Protein AF-A0A834X0U4-F1 (afdb_monomer_lite)

pLDDT: mean 72.85, std 17.21, range [25.95, 92.12]

Structure (mmCIF, N/CA/C/O backbone):
data_AF-A0A834X0U4-F1
#
_entry.id   AF-A0A834X0U4-F1
#
loop_
_atom_site.group_PDB
_atom_site.id
_atom_site.type_symbol
_atom_site.label_atom_id
_atom_site.label_alt_id
_atom_site.label_comp_id
_atom_site.label_asym_id
_atom_site.label_entity_id
_atom_site.label_seq_id
_atom_site.pdbx_PDB_ins_code
_atom_site.Cartn_x
_atom_site.Cartn_y
_atom_site.Cartn_z
_atom_site.occupancy
_atom_site.B_iso_or_equiv
_atom_site.auth_seq_id
_atom_site.auth_comp_id
_atom_site.auth_asym_id
_atom_site.auth_atom_id
_atom_site.pdbx_PDB_model_num
ATOM 1 N N . MET A 1 1 ? 15.981 0.941 13.855 1.00 31.33 1 MET A N 1
ATOM 2 C CA . MET A 1 1 ? 14.762 0.574 14.615 1.00 31.33 1 MET A CA 1
ATOM 3 C C . MET A 1 1 ? 13.890 1.787 15.003 1.00 31.33 1 MET A C 1
ATOM 5 O O . MET A 1 1 ? 12.960 1.617 15.774 1.00 31.33 1 MET A O 1
ATOM 9 N N . GLN A 1 2 ? 14.136 2.997 14.468 1.00 27.16 2 GLN A N 1
ATOM 10 C CA . GLN A 1 2 ? 13.476 4.245 14.912 1.00 27.16 2 GLN A CA 1
ATOM 11 C C . GLN A 1 2 ? 12.519 4.890 13.890 1.00 27.16 2 GLN A C 1
ATOM 13 O O . GLN A 1 2 ? 11.791 5.809 14.246 1.00 27.16 2 GLN A O 1
ATOM 18 N N . THR A 1 3 ? 12.486 4.442 12.631 1.00 29.66 3 THR A N 1
ATOM 19 C CA . THR A 1 3 ? 11.749 5.166 11.577 1.00 29.66 3 THR A CA 1
ATOM 20 C C . THR A 1 3 ? 10.257 4.834 11.513 1.00 29.66 3 THR A C 1
ATOM 22 O O . THR A 1 3 ? 9.466 5.723 11.217 1.00 29.66 3 THR A O 1
ATOM 25 N N . CYS A 1 4 ? 9.832 3.605 11.833 1.00 34.59 4 CYS A N 1
ATOM 26 C CA . CYS A 1 4 ? 8.405 3.255 11.786 1.00 34.59 4 CYS A CA 1
ATOM 27 C C . CYS A 1 4 ? 7.616 3.873 12.937 1.00 34.59 4 CYS A C 1
ATOM 29 O O . CYS A 1 4 ? 6.573 4.471 12.705 1.00 34.59 4 CYS A O 1
ATOM 31 N N . THR A 1 5 ? 8.115 3.784 14.170 1.00 39.34 5 THR A N 1
ATOM 32 C CA . THR A 1 5 ? 7.398 4.300 15.341 1.00 39.34 5 THR A CA 1
ATOM 33 C C . THR A 1 5 ? 7.235 5.817 15.284 1.00 39.34 5 THR A C 1
ATOM 35 O O . THR A 1 5 ? 6.143 6.305 15.548 1.00 39.34 5 THR A O 1
ATOM 38 N N . CYS A 1 6 ? 8.253 6.575 14.870 1.00 39.59 6 CYS A N 1
ATOM 39 C CA . CYS A 1 6 ? 8.180 8.040 14.895 1.00 39.59 6 CYS A CA 1
ATOM 40 C C . CYS A 1 6 ? 7.031 8.607 14.030 1.00 39.59 6 CYS A C 1
ATOM 42 O O . CYS A 1 6 ? 6.261 9.445 14.500 1.00 39.59 6 CYS A O 1
ATOM 44 N N . ASN A 1 7 ? 6.835 8.084 12.811 1.00 50.66 7 ASN A N 1
ATOM 45 C CA . ASN A 1 7 ? 5.743 8.530 11.936 1.00 50.66 7 ASN A CA 1
ATOM 46 C C . ASN A 1 7 ? 4.355 8.155 12.489 1.00 50.66 7 ASN A C 1
ATOM 48 O O . ASN A 1 7 ? 3.439 8.977 12.422 1.00 50.66 7 ASN A O 1
ATOM 52 N N . PHE A 1 8 ? 4.211 6.971 13.103 1.00 52.59 8 PHE A N 1
ATOM 53 C CA . PHE A 1 8 ? 2.958 6.568 13.754 1.00 52.59 8 PHE A CA 1
ATOM 54 C C . PHE A 1 8 ? 2.599 7.489 14.925 1.00 52.59 8 PHE A C 1
ATOM 56 O O . PHE A 1 8 ? 1.467 7.963 15.014 1.00 52.59 8 PHE A O 1
ATOM 63 N N . TRP A 1 9 ? 3.559 7.800 15.801 1.00 52.78 9 TRP A N 1
ATOM 64 C CA . TRP A 1 9 ? 3.319 8.682 16.948 1.00 52.78 9 TRP A CA 1
ATOM 65 C C . TRP A 1 9 ? 2.985 10.125 16.521 1.00 52.78 9 TRP A C 1
ATOM 67 O O . TRP A 1 9 ? 2.105 10.749 17.116 1.00 52.78 9 TRP A O 1
ATOM 77 N N . CYS A 1 10 ? 3.585 10.640 15.441 1.00 58.28 10 CYS A N 1
ATOM 78 C CA . CYS A 1 10 ? 3.244 11.961 14.892 1.00 58.28 10 CYS A CA 1
ATOM 79 C C . CYS A 1 10 ? 1.816 12.043 14.321 1.00 58.28 10 CYS A C 1
ATOM 81 O O . CYS A 1 10 ? 1.132 13.057 14.504 1.00 58.28 10 CYS A O 1
ATOM 83 N N . ALA A 1 11 ? 1.338 10.991 13.650 1.00 59.06 11 ALA A N 1
ATOM 84 C CA . ALA A 1 11 ? -0.032 10.953 13.131 1.00 59.06 11 ALA A CA 1
ATOM 85 C C . ALA A 1 11 ? -1.073 10.912 14.266 1.00 59.06 11 ALA A C 1
ATOM 87 O O . ALA A 1 11 ? -2.132 11.536 14.174 1.00 59.06 11 ALA A O 1
ATOM 88 N N . ILE A 1 12 ? -0.749 10.236 15.375 1.00 59.16 12 ILE A N 1
ATOM 89 C CA . ILE A 1 12 ? -1.609 10.154 16.566 1.00 59.16 12 ILE A CA 1
ATOM 90 C C . ILE A 1 12 ? -1.821 11.536 17.199 1.00 59.16 12 ILE A C 1
ATOM 92 O O . ILE A 1 12 ? -2.944 11.862 17.581 1.00 59.16 12 ILE A O 1
ATOM 96 N N . LEU A 1 13 ? -0.775 12.360 17.268 1.00 59.34 13 LEU A N 1
ATOM 97 C CA . LEU A 1 13 ? -0.828 13.681 17.904 1.00 59.34 13 LEU A CA 1
ATOM 98 C C . LEU A 1 13 ? -1.554 14.744 17.066 1.00 59.34 13 LEU A C 1
ATOM 100 O O . LEU A 1 13 ? -2.095 15.696 17.619 1.00 59.34 13 LEU A O 1
ATOM 104 N N . SER A 1 14 ? -1.580 14.602 15.740 1.00 61.53 14 SER A N 1
ATOM 105 C CA . SER A 1 14 ? -1.993 15.682 14.832 1.00 61.53 14 SER A CA 1
ATOM 106 C C . SER A 1 14 ? -3.446 15.606 14.345 1.00 61.53 14 SER A C 1
ATOM 108 O O . SER A 1 14 ? -3.875 16.479 13.599 1.00 61.53 14 SER A O 1
ATOM 110 N N . SER A 1 15 ? -4.234 14.600 14.753 1.00 62.78 15 SER A N 1
ATOM 111 C CA . SER A 1 15 ? -5.607 14.368 14.244 1.00 62.78 15 SER A CA 1
ATOM 112 C C . SER A 1 15 ? -5.705 14.341 12.707 1.00 62.78 15 SER A C 1
ATOM 114 O O . SER A 1 15 ? -6.763 14.598 12.130 1.00 62.78 15 SER A O 1
ATOM 116 N N . THR A 1 16 ? -4.600 14.031 12.028 1.00 71.62 16 THR A N 1
ATOM 117 C CA . THR A 1 16 ? -4.506 14.027 10.567 1.00 71.62 16 THR A CA 1
ATOM 118 C C . THR A 1 16 ? -4.817 12.641 10.006 1.00 71.62 16 THR A C 1
ATOM 120 O O . THR A 1 16 ? -4.744 11.624 10.700 1.00 71.62 16 THR A O 1
ATOM 123 N N . LYS A 1 17 ? -5.230 12.596 8.735 1.00 74.12 17 LYS A N 1
ATOM 124 C CA . LYS A 1 17 ? -5.460 11.334 8.025 1.00 74.12 17 LYS A CA 1
ATOM 125 C C . LYS A 1 17 ? -4.116 10.700 7.685 1.00 74.12 17 LYS A C 1
ATOM 127 O O . LYS A 1 17 ? -3.256 11.354 7.102 1.00 74.12 17 LYS A O 1
ATOM 132 N N . GLU A 1 18 ? -3.976 9.418 7.988 1.00 82.31 18 GLU A N 1
ATOM 133 C CA . GLU A 1 18 ? -2.774 8.650 7.678 1.00 82.31 18 GLU A CA 1
ATOM 134 C C . GLU A 1 18 ? -2.977 7.836 6.395 1.00 82.31 18 GLU A C 1
ATOM 136 O O . GLU A 1 18 ? -4.034 7.229 6.190 1.00 82.31 18 GLU A O 1
ATOM 141 N N . THR A 1 19 ? -1.960 7.819 5.530 1.00 84.31 19 THR A N 1
ATOM 142 C CA . THR A 1 19 ? -1.931 6.957 4.343 1.00 84.31 19 THR A CA 1
ATOM 143 C C . THR A 1 19 ? -0.807 5.937 4.484 1.00 84.31 19 THR A C 1
ATOM 145 O O . THR A 1 19 ? 0.362 6.315 4.520 1.00 84.31 19 THR A O 1
ATOM 148 N N . LEU A 1 20 ? -1.157 4.651 4.556 1.00 86.44 20 LEU A N 1
ATOM 149 C CA . LEU A 1 20 ? -0.190 3.557 4.672 1.00 86.44 20 LEU A CA 1
ATOM 150 C C . LEU A 1 20 ? 0.293 3.129 3.284 1.00 86.44 20 LEU A C 1
ATOM 152 O O . LEU A 1 20 ? -0.530 2.894 2.403 1.00 86.44 20 LEU A O 1
ATOM 156 N N . SER A 1 21 ? 1.604 2.990 3.094 1.00 85.19 21 SER A N 1
ATOM 157 C CA . SER A 1 21 ? 2.177 2.502 1.837 1.00 85.19 21 SER A CA 1
ATOM 158 C C . SER A 1 21 ? 1.991 0.994 1.658 1.00 85.19 21 SER A C 1
ATOM 160 O O . SER A 1 21 ? 2.038 0.220 2.617 1.00 85.19 21 SER A O 1
ATOM 162 N N . SER A 1 22 ? 1.861 0.548 0.403 1.00 81.88 22 SER A N 1
ATOM 163 C CA . SER A 1 22 ? 1.892 -0.886 0.075 1.00 81.88 22 SER A CA 1
ATOM 164 C C . SER A 1 22 ? 3.183 -1.539 0.569 1.00 81.88 22 SER A C 1
ATOM 166 O O . SER A 1 22 ? 3.152 -2.630 1.131 1.00 81.88 22 SER A O 1
ATOM 168 N N . TRP A 1 23 ? 4.309 -0.841 0.418 1.00 78.44 23 TRP A N 1
ATOM 169 C CA . TRP A 1 23 ? 5.638 -1.248 0.876 1.00 78.44 23 TRP A CA 1
ATOM 170 C C . TRP A 1 23 ? 5.924 -0.797 2.316 1.00 78.44 23 TRP A C 1
ATOM 172 O O . TRP A 1 23 ? 7.013 -0.335 2.630 1.00 78.44 23 TRP A O 1
ATOM 182 N N . ALA A 1 24 ? 4.950 -0.874 3.216 1.00 81.56 24 ALA A N 1
ATOM 183 C CA . ALA A 1 24 ? 5.226 -0.643 4.627 1.00 81.56 24 ALA A CA 1
ATOM 184 C C . ALA A 1 24 ? 5.915 -1.868 5.255 1.00 81.56 24 ALA A C 1
ATOM 186 O O . ALA A 1 24 ? 5.616 -3.021 4.935 1.00 81.56 24 ALA A O 1
ATOM 187 N N . THR A 1 25 ? 6.820 -1.611 6.198 1.00 80.69 25 THR A N 1
ATOM 188 C CA . THR A 1 25 ? 7.424 -2.631 7.077 1.00 80.69 25 THR A CA 1
ATOM 189 C C . THR A 1 25 ? 6.547 -2.960 8.290 1.00 80.69 25 THR A C 1
ATOM 191 O O . THR A 1 25 ? 6.938 -3.742 9.153 1.00 80.69 25 THR A O 1
ATOM 194 N N . SER A 1 26 ? 5.361 -2.359 8.363 1.00 83.00 26 SER A N 1
ATOM 195 C CA . SER A 1 26 ? 4.302 -2.644 9.331 1.00 83.00 26 SER A CA 1
ATOM 196 C C . SER A 1 26 ? 3.093 -3.169 8.572 1.00 83.00 26 SER A C 1
ATOM 198 O O . SER A 1 26 ? 2.801 -2.677 7.480 1.00 83.00 26 SER A O 1
ATOM 200 N N . SER A 1 27 ? 2.413 -4.175 9.119 1.00 85.06 27 SER A N 1
ATOM 201 C CA . SER A 1 27 ? 1.241 -4.744 8.454 1.00 85.06 27 SER A CA 1
ATOM 202 C C . SER A 1 27 ? 0.013 -3.851 8.620 1.00 85.06 27 SER A C 1
ATOM 204 O O . SER A 1 27 ? -0.109 -3.087 9.578 1.00 85.06 27 SER A O 1
ATOM 206 N N . VAL A 1 28 ? -0.937 -3.988 7.698 1.00 86.06 28 VAL A N 1
ATOM 207 C CA . VAL A 1 28 ? -2.235 -3.300 7.734 1.00 86.06 28 VAL A CA 1
ATOM 208 C C . VAL A 1 28 ? -2.965 -3.516 9.072 1.00 86.06 28 VAL A C 1
ATOM 210 O O . VAL A 1 28 ? -3.582 -2.591 9.598 1.00 86.06 28 VAL A O 1
ATOM 213 N N . GLU A 1 29 ? -2.844 -4.712 9.660 1.00 86.12 29 GLU A N 1
ATOM 214 C CA . GLU A 1 29 ? -3.442 -5.070 10.951 1.00 86.12 29 GLU A CA 1
ATOM 215 C C . GLU A 1 29 ? -2.737 -4.410 12.139 1.00 86.12 29 GLU A C 1
ATOM 217 O O . GLU A 1 29 ? -3.405 -3.900 13.039 1.00 86.12 29 GLU A O 1
ATOM 222 N N . GLU A 1 30 ? -1.400 -4.380 12.140 1.00 85.56 30 GLU A N 1
ATOM 223 C CA . GLU A 1 30 ? -0.617 -3.715 13.191 1.00 85.56 30 GLU A CA 1
ATOM 224 C C . GLU A 1 30 ? -0.987 -2.228 13.262 1.00 85.56 30 GLU A C 1
ATOM 226 O O . GLU A 1 30 ? -1.279 -1.691 14.334 1.00 85.56 30 GLU A O 1
ATOM 231 N N . VAL A 1 31 ? -1.082 -1.578 12.101 1.00 83.81 31 VAL A N 1
ATOM 232 C CA . VAL A 1 31 ? -1.481 -0.169 12.006 1.00 83.81 31 VAL A CA 1
ATOM 233 C C . VAL A 1 31 ? -2.924 0.040 12.454 1.00 83.81 31 VAL A C 1
ATOM 235 O O . VAL A 1 31 ? -3.214 0.979 13.201 1.00 83.81 31 VAL A O 1
ATOM 238 N N . ALA A 1 32 ? -3.835 -0.849 12.052 1.00 84.00 32 ALA A N 1
ATOM 239 C CA . ALA A 1 32 ? -5.233 -0.783 12.462 1.00 84.00 32 ALA A CA 1
ATOM 240 C C . ALA A 1 32 ? -5.404 -0.914 13.985 1.00 84.00 32 ALA A C 1
ATOM 242 O O . ALA A 1 32 ? -6.186 -0.164 14.571 1.00 84.00 32 ALA A O 1
ATOM 243 N N . SER A 1 33 ? -4.624 -1.795 14.622 1.00 85.06 33 SER A N 1
ATOM 244 C CA . SER A 1 33 ? -4.673 -2.065 16.066 1.00 85.06 33 SER A CA 1
ATOM 245 C C . SER A 1 33 ? -4.248 -0.881 16.939 1.00 85.06 33 SER A C 1
ATOM 247 O O . SER A 1 33 ? -4.655 -0.781 18.092 1.00 85.06 33 SER A O 1
ATOM 249 N N . THR A 1 34 ? -3.469 0.052 16.387 1.00 81.81 34 THR A N 1
ATOM 250 C CA . THR A 1 34 ? -2.853 1.126 17.175 1.00 81.81 34 THR A CA 1
ATOM 251 C C . THR A 1 34 ? -3.865 2.205 17.585 1.00 81.81 34 THR A C 1
ATOM 253 O O . THR A 1 34 ? -3.747 2.796 18.656 1.00 81.81 34 THR A O 1
ATOM 256 N N . ARG A 1 35 ? -4.873 2.494 16.744 1.00 72.50 35 ARG A N 1
ATOM 257 C CA 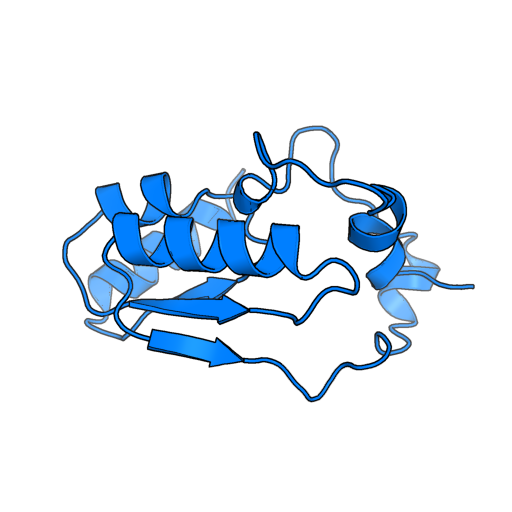. ARG A 1 35 ? -5.911 3.505 17.045 1.00 72.50 35 ARG A CA 1
ATOM 258 C C . ARG A 1 35 ? -7.143 3.363 16.144 1.00 72.50 35 ARG A C 1
ATOM 260 O O . ARG A 1 35 ? -6.996 2.982 14.987 1.00 72.50 35 ARG A O 1
ATOM 267 N N . PRO A 1 36 ? -8.341 3.773 16.573 1.00 72.19 36 PRO A N 1
ATOM 268 C CA . PRO A 1 36 ? -9.427 4.095 15.649 1.00 72.19 36 PRO A CA 1
ATOM 269 C C . PRO A 1 36 ? -9.157 5.418 14.899 1.00 72.19 36 PRO A C 1
ATOM 271 O O . PRO A 1 36 ? -8.808 6.430 15.506 1.00 72.19 36 PRO A O 1
ATOM 274 N N . GLY A 1 37 ? -9.318 5.437 13.572 1.00 76.12 37 GLY A N 1
ATOM 275 C CA . GLY A 1 37 ? -9.120 6.640 12.753 1.00 76.12 37 GLY A CA 1
ATOM 276 C C . GLY A 1 37 ? -9.405 6.422 11.265 1.00 76.12 37 GLY A C 1
ATOM 277 O O . GLY A 1 37 ? -9.459 5.285 10.797 1.00 76.12 37 GLY A O 1
ATOM 278 N N . ILE A 1 38 ? -9.596 7.514 10.515 1.00 80.88 38 ILE A N 1
ATOM 279 C CA . ILE A 1 38 ? -9.772 7.460 9.056 1.00 80.88 38 ILE A CA 1
ATOM 280 C C . ILE A 1 38 ? -8.399 7.280 8.412 1.00 80.88 38 ILE A C 1
ATOM 282 O O . ILE A 1 38 ? -7.553 8.172 8.490 1.00 80.88 38 ILE A O 1
ATOM 286 N N . ARG A 1 39 ? -8.206 6.131 7.763 1.00 86.62 39 ARG A N 1
ATOM 287 C CA . ARG A 1 39 ? -6.963 5.765 7.082 1.00 86.62 39 ARG A CA 1
ATOM 288 C C . ARG A 1 39 ? -7.204 5.442 5.622 1.00 86.62 39 ARG A C 1
ATOM 290 O O . ARG A 1 39 ? -8.238 4.862 5.270 1.00 86.62 39 ARG A O 1
ATOM 297 N N . SER A 1 40 ? -6.205 5.761 4.815 1.00 88.31 40 SER A N 1
ATOM 298 C CA . SER A 1 40 ? -6.142 5.407 3.403 1.00 88.31 40 SER A CA 1
ATOM 299 C C . SER A 1 40 ? -5.032 4.384 3.173 1.00 88.31 40 SER A C 1
ATOM 301 O O . SER A 1 40 ? -3.983 4.445 3.812 1.00 88.31 40 SER A O 1
ATOM 303 N N . PHE A 1 41 ? -5.250 3.430 2.274 1.00 90.19 41 PHE A N 1
ATOM 304 C CA . PHE A 1 41 ? -4.235 2.455 1.879 1.00 90.19 41 PHE A CA 1
ATOM 305 C C . PHE A 1 41 ? -3.709 2.800 0.489 1.00 90.19 41 PHE A C 1
ATOM 307 O O . PHE A 1 41 ? -4.471 2.811 -0.475 1.00 90.19 41 PHE A O 1
ATOM 314 N N . GLN A 1 42 ? -2.422 3.111 0.381 1.00 89.56 42 GLN A N 1
ATOM 315 C CA . GLN A 1 42 ? -1.772 3.381 -0.893 1.00 89.56 42 GLN A CA 1
ATOM 316 C C . GLN A 1 42 ? -1.464 2.061 -1.603 1.00 89.56 42 GLN A C 1
ATOM 318 O O . GLN A 1 42 ? -0.787 1.193 -1.051 1.00 89.56 42 GLN A O 1
ATOM 323 N N . LEU A 1 43 ? -1.966 1.918 -2.831 1.00 87.75 43 LEU A N 1
ATOM 324 C CA . LEU A 1 43 ? -1.908 0.696 -3.627 1.00 87.75 43 LEU A CA 1
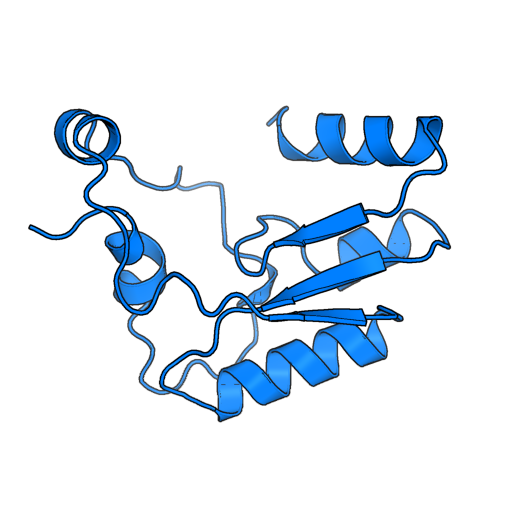ATOM 325 C C . LEU A 1 43 ? -1.241 0.942 -4.984 1.00 87.75 43 LEU A C 1
ATOM 327 O O . LEU A 1 43 ? -1.658 1.819 -5.741 1.00 87.75 43 LEU A O 1
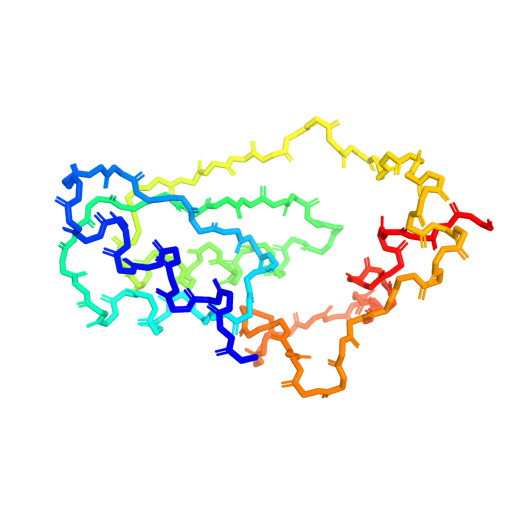ATOM 331 N N . TYR A 1 44 ? -0.268 0.094 -5.320 1.00 83.38 44 TYR A N 1
ATOM 332 C CA . TYR A 1 44 ? 0.224 -0.074 -6.689 1.00 83.38 44 TYR A CA 1
ATOM 333 C C . TYR A 1 44 ? -0.509 -1.227 -7.379 1.00 83.38 44 TYR A C 1
ATOM 335 O O . TYR A 1 44 ? -0.726 -2.286 -6.785 1.00 83.38 44 TYR A O 1
ATOM 343 N N . VAL A 1 45 ? -0.860 -1.054 -8.654 1.00 81.88 45 VAL A N 1
ATOM 344 C CA . VAL A 1 45 ? -1.444 -2.141 -9.452 1.00 81.88 45 VAL A CA 1
ATOM 345 C C . VAL A 1 45 ? -0.333 -3.058 -9.953 1.00 81.88 45 VAL A C 1
ATOM 347 O O . VAL A 1 45 ? 0.315 -2.787 -10.962 1.00 81.88 45 VAL A O 1
ATOM 350 N N . TYR A 1 46 ? -0.125 -4.173 -9.255 1.00 80.25 46 TYR A N 1
ATOM 351 C CA . TYR A 1 46 ? 0.830 -5.201 -9.669 1.00 80.25 46 TYR A CA 1
ATOM 352 C C . TYR A 1 46 ? 0.323 -6.019 -10.857 1.00 80.25 46 TYR A C 1
ATOM 354 O O . TYR A 1 46 ? -0.883 -6.112 -11.094 1.00 80.25 46 TYR A O 1
ATOM 362 N N . LYS A 1 47 ? 1.253 -6.646 -11.597 1.00 78.81 47 LYS A N 1
ATOM 363 C CA . LYS A 1 47 ? 0.933 -7.546 -12.723 1.00 78.81 47 LYS A CA 1
ATOM 364 C C . LYS A 1 47 ? -0.062 -8.629 -12.308 1.00 78.81 47 LYS A C 1
ATOM 366 O O . LYS A 1 47 ? -1.027 -8.868 -13.027 1.00 78.81 47 LYS A O 1
ATOM 371 N N . ASP A 1 48 ? 0.155 -9.226 -11.139 1.00 82.06 48 ASP A N 1
ATOM 372 C CA . ASP A 1 48 ? -0.764 -10.197 -10.568 1.00 82.06 48 ASP A CA 1
ATOM 373 C C . ASP A 1 48 ? -1.932 -9.494 -9.861 1.00 82.06 48 ASP A C 1
ATOM 375 O O . ASP A 1 48 ? -1.771 -8.828 -8.834 1.00 82.06 48 ASP A O 1
ATOM 379 N N . ARG A 1 49 ? -3.132 -9.640 -10.429 1.00 84.25 49 ARG A N 1
ATOM 380 C CA . ARG A 1 49 ? -4.363 -9.072 -9.870 1.00 84.25 49 ARG A CA 1
ATOM 381 C C . ARG A 1 49 ? -4.842 -9.821 -8.629 1.00 84.25 49 ARG A C 1
ATOM 383 O O . ARG A 1 49 ? -5.565 -9.226 -7.834 1.00 84.25 49 ARG A O 1
ATOM 390 N N . ASN A 1 50 ? -4.425 -11.073 -8.432 1.00 87.00 50 ASN A N 1
ATOM 391 C CA . ASN A 1 50 ? -4.750 -11.834 -7.232 1.00 87.00 50 ASN A CA 1
ATOM 392 C C . ASN A 1 50 ? -4.103 -11.190 -5.997 1.00 87.00 50 ASN A C 1
ATOM 394 O O . ASN A 1 50 ? -4.777 -10.963 -4.995 1.00 87.00 50 ASN A O 1
ATOM 398 N N . VAL A 1 51 ? -2.834 -10.781 -6.102 1.00 85.31 51 VAL A N 1
ATOM 399 C CA . VAL A 1 51 ? -2.122 -10.074 -5.022 1.00 85.31 51 VAL A CA 1
ATOM 400 C C . VAL A 1 51 ? -2.804 -8.749 -4.691 1.00 85.31 51 VAL A C 1
ATOM 402 O O . VAL A 1 51 ? -3.042 -8.445 -3.523 1.00 85.31 51 VAL A O 1
ATOM 405 N N . VAL A 1 52 ? -3.185 -7.978 -5.714 1.00 87.88 52 VAL A N 1
ATOM 406 C CA . VAL A 1 52 ? -3.919 -6.716 -5.526 1.00 87.88 52 VAL A CA 1
ATOM 407 C C . VAL A 1 52 ? -5.252 -6.967 -4.815 1.00 87.88 52 VAL A C 1
ATOM 409 O O . VAL A 1 52 ? -5.556 -6.291 -3.835 1.00 87.88 52 VAL A O 1
ATOM 412 N N . ALA A 1 53 ? -6.025 -7.967 -5.248 1.00 89.81 53 ALA A N 1
ATOM 413 C CA . ALA A 1 53 ? -7.298 -8.312 -4.621 1.00 89.81 53 ALA A CA 1
ATOM 414 C C . ALA A 1 53 ? -7.127 -8.761 -3.160 1.00 89.81 53 ALA A C 1
ATOM 416 O O . ALA A 1 53 ? -7.924 -8.381 -2.300 1.00 89.81 53 ALA A O 1
ATOM 417 N N . GLN A 1 54 ? -6.081 -9.532 -2.855 1.00 90.44 54 GLN A N 1
ATOM 418 C CA . GLN A 1 54 ? -5.766 -9.942 -1.487 1.00 90.44 54 GLN A CA 1
ATOM 419 C C . GLN A 1 54 ? -5.391 -8.744 -0.603 1.00 90.44 54 GLN A C 1
ATOM 421 O O . GLN A 1 54 ? -5.885 -8.655 0.520 1.00 90.44 54 GLN A O 1
ATOM 426 N N . LEU A 1 55 ? -4.589 -7.800 -1.110 1.00 88.75 55 LEU A N 1
ATOM 427 C CA . LEU A 1 55 ? -4.229 -6.571 -0.392 1.00 88.75 55 LEU A CA 1
ATOM 428 C C . LEU A 1 55 ? -5.446 -5.685 -0.117 1.00 88.75 55 LEU A C 1
ATOM 430 O O . LEU A 1 55 ? -5.611 -5.210 1.005 1.00 88.75 55 LEU A O 1
ATOM 434 N N . VAL A 1 56 ? -6.325 -5.505 -1.107 1.00 91.06 56 VAL A N 1
ATOM 435 C CA . VAL A 1 56 ? -7.567 -4.734 -0.942 1.00 91.06 56 VAL A CA 1
ATOM 436 C C . VAL A 1 56 ? -8.454 -5.369 0.124 1.00 91.06 56 VAL A C 1
ATOM 438 O O . VAL A 1 56 ? -8.824 -4.696 1.081 1.00 91.06 56 VAL A O 1
ATOM 441 N N . ARG A 1 57 ? -8.703 -6.682 0.041 1.00 92.12 57 ARG A N 1
ATOM 442 C CA . ARG A 1 57 ? -9.484 -7.411 1.056 1.00 92.12 57 ARG A CA 1
ATOM 443 C C . ARG A 1 57 ? -8.855 -7.312 2.444 1.00 92.12 57 ARG A C 1
ATOM 445 O O . ARG A 1 57 ? -9.564 -7.224 3.443 1.00 92.12 57 ARG A O 1
ATOM 452 N N . ARG A 1 58 ? -7.522 -7.342 2.529 1.00 90.56 58 ARG A N 1
ATOM 453 C CA . ARG A 1 58 ? -6.783 -7.182 3.788 1.00 90.56 58 ARG A CA 1
ATOM 454 C C . ARG A 1 58 ? -6.996 -5.784 4.378 1.00 90.56 58 ARG A C 1
ATOM 456 O O . ARG A 1 58 ? -7.318 -5.678 5.557 1.00 90.56 58 ARG A O 1
ATOM 463 N N . ALA A 1 59 ? -6.913 -4.737 3.557 1.00 89.94 59 ALA A N 1
ATOM 464 C CA . ALA A 1 59 ? -7.171 -3.358 3.970 1.00 89.94 59 ALA A CA 1
ATOM 465 C C . ALA A 1 59 ? -8.633 -3.121 4.388 1.00 89.94 59 ALA A C 1
ATOM 467 O O . ALA A 1 59 ? -8.881 -2.474 5.406 1.00 89.94 59 ALA A O 1
ATOM 468 N N . GLU A 1 60 ? -9.596 -3.691 3.660 1.00 90.38 60 GLU A N 1
ATOM 469 C CA . GLU A 1 60 ? -11.021 -3.638 4.010 1.00 90.38 60 GLU A CA 1
ATOM 470 C C . GLU A 1 60 ? -11.289 -4.286 5.373 1.00 90.38 60 GLU A C 1
ATOM 472 O O . GLU A 1 60 ? -11.916 -3.669 6.236 1.00 90.38 60 GLU A O 1
ATOM 477 N N . ARG A 1 61 ? -10.751 -5.493 5.615 1.00 91.06 61 ARG A N 1
ATOM 478 C CA . ARG A 1 61 ? -10.864 -6.179 6.917 1.00 91.06 61 ARG A CA 1
ATOM 479 C C . ARG A 1 61 ? -10.212 -5.397 8.055 1.00 91.06 61 ARG A C 1
ATOM 481 O O . ARG A 1 61 ? -10.705 -5.434 9.176 1.00 91.06 61 ARG A O 1
ATOM 488 N N . ALA A 1 62 ? -9.129 -4.682 7.766 1.00 88.12 62 ALA A N 1
ATOM 489 C CA . ALA A 1 62 ? -8.441 -3.818 8.720 1.00 88.12 62 ALA A CA 1
ATOM 490 C C . ALA A 1 62 ? -9.152 -2.462 8.947 1.00 88.12 62 ALA A C 1
ATOM 492 O O . ALA A 1 62 ? -8.692 -1.650 9.749 1.00 88.12 62 ALA A O 1
ATOM 493 N N . GLY A 1 63 ? -10.274 -2.196 8.266 1.00 88.00 63 GLY A N 1
ATOM 494 C CA . GLY A 1 63 ? -11.104 -1.010 8.488 1.00 88.00 63 GLY A CA 1
ATOM 495 C C . GLY A 1 63 ? -10.621 0.260 7.781 1.00 88.00 63 GLY A C 1
ATOM 496 O O . GLY A 1 63 ? -11.031 1.363 8.159 1.00 88.00 63 GLY A O 1
ATOM 497 N N . PHE A 1 64 ? -9.771 0.131 6.759 1.00 88.88 64 PHE A N 1
ATOM 498 C CA . PHE A 1 64 ? -9.343 1.263 5.937 1.00 88.88 64 PHE A CA 1
ATOM 499 C C . PHE A 1 64 ? -10.529 1.819 5.140 1.00 88.88 64 PHE A C 1
ATOM 501 O O . PHE A 1 64 ? -11.389 1.076 4.672 1.00 88.88 64 PHE A O 1
ATOM 508 N N . LYS A 1 65 ? -10.606 3.149 5.020 1.00 88.38 65 LYS A N 1
ATOM 509 C CA . LYS A 1 65 ? -11.776 3.844 4.453 1.00 88.38 65 LYS A CA 1
ATOM 510 C C . LYS A 1 65 ? -11.600 4.256 3.000 1.00 88.38 65 LYS A C 1
ATOM 512 O O . LYS A 1 65 ? -12.588 4.543 2.335 1.00 88.38 65 LYS A O 1
ATOM 517 N N . ALA A 1 66 ? -10.365 4.306 2.521 1.00 88.75 66 ALA A N 1
ATOM 518 C CA . ALA A 1 66 ? -10.059 4.697 1.158 1.00 88.75 66 ALA A CA 1
ATOM 519 C C . ALA A 1 66 ? -8.843 3.939 0.631 1.00 88.75 66 ALA A C 1
ATOM 521 O O . ALA A 1 66 ? -7.968 3.522 1.394 1.00 88.75 66 ALA A O 1
ATOM 522 N N . ILE A 1 67 ? -8.779 3.814 -0.691 1.00 90.62 67 ILE A N 1
ATOM 523 C CA . ILE A 1 67 ? -7.628 3.279 -1.411 1.00 90.62 67 ILE A CA 1
ATOM 524 C C . ILE A 1 67 ? -7.049 4.419 -2.244 1.00 90.62 67 ILE A C 1
ATOM 526 O O . ILE A 1 67 ? -7.744 5.005 -3.071 1.00 90.62 67 ILE A O 1
ATOM 530 N N . ALA A 1 68 ? -5.781 4.740 -2.016 1.00 89.50 68 ALA A N 1
ATOM 531 C CA . ALA A 1 68 ? -5.033 5.698 -2.812 1.00 89.50 68 ALA A CA 1
ATOM 532 C C . ALA A 1 68 ? -4.284 4.937 -3.911 1.00 89.50 68 ALA A C 1
ATOM 534 O O . ALA A 1 68 ? -3.251 4.317 -3.663 1.00 89.50 68 ALA A O 1
ATOM 535 N N . LEU A 1 69 ? -4.832 4.938 -5.124 1.00 87.38 69 LEU A N 1
ATOM 536 C CA . LEU A 1 69 ? -4.224 4.258 -6.261 1.00 87.38 69 LEU A CA 1
ATOM 537 C C . LEU A 1 69 ? -3.069 5.087 -6.827 1.00 87.38 69 LEU A C 1
ATOM 539 O O . LEU A 1 69 ? -3.268 6.224 -7.252 1.00 87.38 69 LEU A O 1
ATOM 543 N N . THR A 1 70 ? -1.878 4.503 -6.883 1.00 82.19 70 THR A N 1
ATOM 544 C CA . THR A 1 70 ? -0.706 5.155 -7.471 1.00 82.19 70 THR A CA 1
ATOM 545 C C . THR A 1 70 ? -0.543 4.708 -8.923 1.00 82.19 70 THR A C 1
ATOM 547 O O . THR A 1 70 ? -0.196 3.559 -9.194 1.00 82.19 70 THR A O 1
ATOM 550 N N . ALA A 1 71 ? -0.859 5.614 -9.853 1.00 78.81 71 ALA A N 1
ATOM 551 C CA . ALA A 1 71 ? -0.872 5.368 -11.301 1.00 78.81 71 ALA A CA 1
ATOM 552 C C . ALA A 1 71 ? 0.277 6.061 -12.066 1.00 78.81 71 ALA A C 1
ATOM 554 O O . ALA A 1 71 ? 0.436 5.852 -13.265 1.00 78.81 71 ALA A O 1
ATOM 555 N N . ASP A 1 72 ? 1.079 6.876 -11.381 1.00 76.25 72 ASP A N 1
ATOM 556 C CA . ASP A 1 72 ? 2.170 7.694 -11.936 1.00 76.25 72 ASP A CA 1
ATOM 557 C C . ASP A 1 72 ? 3.476 6.918 -12.195 1.00 76.25 72 ASP A C 1
ATOM 559 O O . ASP A 1 72 ? 4.422 7.441 -12.779 1.00 76.25 72 ASP A O 1
ATOM 563 N N . THR A 1 73 ? 3.533 5.656 -11.777 1.00 68.31 73 THR A N 1
ATOM 564 C CA . THR A 1 73 ? 4.757 4.846 -11.698 1.00 68.31 73 THR A CA 1
ATOM 565 C C . THR A 1 73 ? 4.591 3.521 -12.450 1.00 68.31 73 THR A C 1
ATOM 567 O O . THR A 1 73 ? 4.695 2.438 -11.869 1.00 68.31 73 THR A O 1
ATOM 570 N N . PRO A 1 74 ? 4.357 3.558 -13.780 1.00 67.06 74 PRO A N 1
ATOM 571 C CA . PRO A 1 74 ? 4.344 2.344 -14.601 1.00 67.06 74 PRO A CA 1
ATOM 572 C C . PRO A 1 74 ? 5.731 1.685 -14.658 1.00 67.06 74 PRO A C 1
ATOM 574 O O . PRO A 1 74 ? 5.854 0.472 -14.832 1.00 67.06 74 PRO A O 1
ATOM 577 N N . ARG A 1 75 ? 6.781 2.497 -14.505 1.00 67.31 75 ARG A N 1
ATOM 578 C CA . ARG A 1 75 ? 8.165 2.099 -14.261 1.00 67.31 75 ARG A CA 1
ATOM 579 C C . ARG A 1 75 ? 8.687 2.938 -13.110 1.00 67.31 75 ARG A C 1
ATOM 581 O O . ARG A 1 75 ? 8.250 4.072 -12.920 1.00 67.31 75 ARG A O 1
ATOM 588 N N . LEU A 1 76 ? 9.615 2.384 -12.350 1.00 65.94 76 LEU A N 1
ATOM 589 C CA . LEU A 1 76 ? 10.236 3.138 -11.277 1.00 65.94 76 LEU A CA 1
ATOM 590 C C . LEU A 1 76 ? 11.235 4.149 -11.821 1.00 65.94 76 LEU A C 1
ATOM 592 O O . LEU A 1 76 ? 11.921 3.899 -12.812 1.00 65.94 76 LEU A O 1
ATOM 596 N N . GLY A 1 77 ? 11.248 5.319 -11.185 1.00 66.62 77 GLY A N 1
ATOM 597 C CA . GLY A 1 77 ? 12.124 6.416 -11.563 1.00 66.62 77 GLY A CA 1
ATOM 598 C C . GLY A 1 77 ? 13.591 6.071 -11.319 1.00 66.62 77 GLY A C 1
ATOM 599 O O . GLY A 1 77 ? 13.930 5.385 -10.356 1.00 66.62 77 GLY A O 1
ATOM 600 N N . HIS A 1 78 ? 14.463 6.586 -12.180 1.00 75.56 78 HIS A N 1
ATOM 601 C CA . HIS A 1 78 ? 15.903 6.376 -12.092 1.00 75.56 78 HIS A CA 1
ATOM 602 C C . HIS A 1 78 ? 16.511 7.231 -10.970 1.00 75.56 78 HIS A C 1
ATOM 604 O O . HIS A 1 78 ? 16.860 8.397 -11.163 1.00 75.56 78 HIS A O 1
ATOM 610 N N . ARG A 1 79 ? 16.606 6.662 -9.766 1.00 77.44 79 ARG A N 1
ATOM 611 C CA . ARG A 1 79 ? 17.212 7.321 -8.604 1.00 77.44 79 ARG A CA 1
ATOM 612 C C . ARG A 1 79 ? 18.703 7.009 -8.551 1.00 77.44 79 ARG A C 1
ATOM 614 O O . ARG A 1 79 ? 19.124 6.031 -7.946 1.00 77.44 79 ARG A O 1
ATOM 621 N N . GLU A 1 80 ? 19.516 7.871 -9.159 1.00 80.19 80 GLU A N 1
ATOM 622 C CA . GLU A 1 80 ? 20.976 7.687 -9.235 1.00 80.19 80 GLU A CA 1
ATOM 623 C C . GLU A 1 80 ? 21.650 7.497 -7.873 1.00 80.19 80 GLU A C 1
ATOM 625 O O . GLU A 1 80 ? 22.636 6.773 -7.767 1.00 80.19 80 GLU A O 1
ATOM 630 N N . VAL A 1 81 ? 21.135 8.151 -6.830 1.00 82.75 81 VAL A N 1
ATOM 631 C CA . VAL A 1 81 ? 21.663 8.028 -5.465 1.00 82.75 81 VAL A CA 1
ATOM 632 C C . VAL A 1 81 ? 21.449 6.614 -4.924 1.00 82.75 81 VAL A C 1
ATOM 634 O O . VAL A 1 81 ? 22.373 6.044 -4.349 1.00 82.75 81 VAL A O 1
ATOM 637 N N . ASP A 1 82 ? 20.278 6.019 -5.162 1.00 79.88 82 ASP A N 1
ATOM 638 C CA . ASP A 1 82 ? 19.963 4.655 -4.722 1.00 79.88 82 ASP A CA 1
ATOM 639 C C . ASP A 1 82 ? 20.829 3.628 -5.470 1.00 79.88 82 ASP A C 1
ATOM 641 O O . ASP A 1 82 ? 21.313 2.668 -4.868 1.00 79.88 82 ASP A O 1
ATOM 645 N N . ILE A 1 83 ? 21.108 3.883 -6.754 1.00 77.12 83 ILE A N 1
ATOM 646 C CA . ILE A 1 83 ? 21.993 3.059 -7.592 1.00 77.12 83 ILE A CA 1
ATOM 647 C C . ILE A 1 83 ? 23.444 3.149 -7.101 1.00 77.12 83 ILE A C 1
ATOM 649 O O . ILE A 1 83 ? 24.077 2.124 -6.845 1.00 77.12 83 ILE A O 1
ATOM 653 N N . LYS A 1 84 ? 23.966 4.368 -6.903 1.00 81.31 84 LYS A N 1
ATOM 654 C CA . LYS A 1 84 ? 25.332 4.603 -6.394 1.00 81.31 84 LYS A CA 1
ATOM 655 C C . LYS A 1 84 ? 25.537 3.968 -5.019 1.00 81.31 84 LYS A C 1
ATOM 657 O O . LYS A 1 84 ? 26.578 3.365 -4.772 1.00 81.31 84 LYS A O 1
ATOM 662 N N . ASN A 1 85 ? 24.524 4.045 -4.159 1.00 83.44 85 ASN A N 1
ATOM 663 C CA . ASN A 1 85 ? 24.565 3.496 -2.806 1.00 83.44 85 ASN A CA 1
ATOM 664 C C . ASN A 1 85 ? 24.210 2.005 -2.734 1.00 83.44 85 ASN A C 1
ATOM 666 O O . ASN A 1 85 ? 24.250 1.439 -1.643 1.00 83.44 85 ASN A O 1
ATOM 670 N N . ARG A 1 86 ? 23.863 1.366 -3.864 1.00 78.44 86 ARG A N 1
ATOM 671 C CA . ARG A 1 86 ? 23.387 -0.027 -3.931 1.00 78.44 86 ARG A CA 1
ATOM 672 C C . ARG A 1 86 ? 22.317 -0.299 -2.877 1.00 78.44 86 ARG A C 1
ATOM 674 O O . ARG A 1 86 ? 22.443 -1.219 -2.063 1.00 78.44 86 ARG A O 1
ATOM 681 N N . PHE A 1 87 ? 21.294 0.554 -2.860 1.00 75.38 87 PHE A N 1
ATOM 682 C CA . PHE A 1 87 ? 20.263 0.514 -1.836 1.00 75.38 87 PHE A CA 1
ATOM 683 C C . PHE A 1 87 ? 19.627 -0.877 -1.772 1.00 75.38 87 PHE A C 1
ATOM 685 O O . PHE A 1 87 ? 19.061 -1.383 -2.741 1.00 75.38 87 PHE A O 1
ATOM 692 N N . THR A 1 88 ? 19.733 -1.498 -0.604 1.00 75.00 88 THR A N 1
ATOM 693 C CA . THR A 1 88 ? 19.133 -2.792 -0.301 1.00 75.00 88 THR A CA 1
ATOM 694 C C . THR A 1 88 ? 18.389 -2.679 1.013 1.00 75.00 88 THR A C 1
ATOM 696 O O . THR A 1 88 ? 18.793 -1.944 1.918 1.00 75.00 88 THR A O 1
ATOM 699 N N . LEU A 1 89 ? 17.269 -3.393 1.112 1.00 74.44 89 LEU A N 1
ATOM 700 C CA . LEU A 1 89 ? 16.518 -3.424 2.353 1.00 74.44 89 LEU A CA 1
ATOM 701 C C . LEU A 1 89 ? 17.371 -4.138 3.420 1.00 74.44 89 LEU A C 1
ATOM 703 O O . LEU A 1 89 ? 17.858 -5.241 3.151 1.00 74.44 89 LEU A O 1
ATOM 707 N N . PRO A 1 90 ? 17.570 -3.546 4.611 1.00 77.56 90 PRO A N 1
ATOM 708 C CA . PRO A 1 90 ? 18.287 -4.207 5.693 1.00 77.56 90 PRO A CA 1
ATOM 709 C C . PRO A 1 90 ? 17.674 -5.580 6.011 1.00 77.56 90 PRO A C 1
ATOM 711 O O . PRO A 1 90 ? 16.449 -5.701 6.013 1.00 77.56 90 PRO A O 1
ATOM 714 N N . PRO A 1 91 ? 18.480 -6.604 6.348 1.00 76.06 91 PRO A N 1
ATOM 715 C CA . PRO A 1 91 ? 18.018 -7.995 6.449 1.00 76.06 91 PRO A CA 1
ATOM 716 C C . PRO A 1 91 ? 16.980 -8.242 7.555 1.00 76.06 91 PRO A C 1
ATOM 718 O O . PRO A 1 91 ? 16.274 -9.244 7.527 1.00 76.06 91 PRO A O 1
ATOM 721 N N . PHE A 1 92 ? 16.876 -7.337 8.529 1.00 77.88 92 PHE A N 1
ATOM 722 C CA . PHE A 1 92 ? 15.896 -7.397 9.617 1.00 77.88 92 PHE A CA 1
ATOM 723 C C . PHE A 1 92 ? 14.559 -6.715 9.278 1.00 77.88 92 PHE A C 1
ATOM 725 O O . PHE A 1 92 ? 13.649 -6.722 10.105 1.00 77.88 92 PHE A O 1
ATOM 732 N N . LEU A 1 93 ? 14.438 -6.080 8.108 1.00 74.00 93 LEU A N 1
ATOM 733 C CA . LEU A 1 93 ? 13.195 -5.470 7.647 1.00 74.00 93 LEU A CA 1
A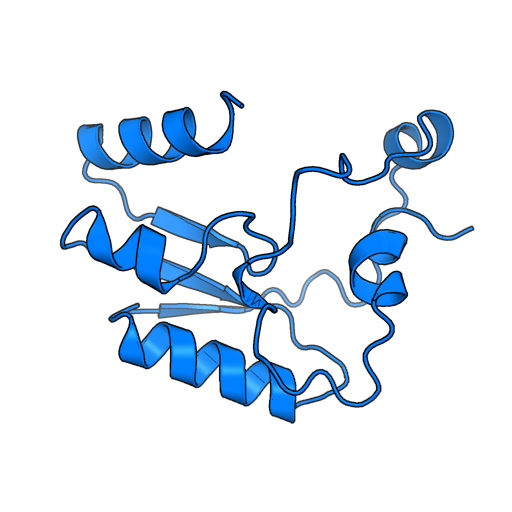TOM 734 C C . LEU A 1 93 ? 12.563 -6.343 6.572 1.00 74.00 93 LEU A C 1
ATOM 736 O O . LEU A 1 93 ? 13.223 -6.817 5.653 1.00 74.00 93 LEU A O 1
ATOM 740 N N . THR A 1 94 ? 11.255 -6.521 6.684 1.00 77.31 94 THR A N 1
ATOM 741 C CA . THR A 1 94 ? 10.447 -7.260 5.722 1.00 77.31 94 THR A CA 1
ATOM 742 C C . THR A 1 94 ? 9.242 -6.428 5.324 1.00 77.31 94 THR A C 1
ATOM 744 O O . THR A 1 94 ? 8.739 -5.598 6.086 1.00 77.31 94 THR A O 1
ATOM 747 N N . TRP A 1 95 ? 8.760 -6.648 4.106 1.00 81.19 95 TRP A N 1
ATOM 748 C CA . TRP A 1 95 ? 7.532 -6.032 3.622 1.00 81.19 95 TRP A CA 1
ATOM 749 C C . TRP A 1 95 ? 6.321 -6.777 4.193 1.00 81.19 95 TRP A C 1
ATOM 751 O O . TRP A 1 95 ? 5.749 -7.652 3.540 1.00 81.19 95 TRP A O 1
ATOM 761 N N . LYS A 1 96 ? 5.934 -6.444 5.427 1.00 83.81 96 LYS A N 1
ATOM 762 C CA . LYS A 1 96 ? 4.910 -7.181 6.190 1.00 83.81 96 LYS A CA 1
ATOM 763 C C . LYS A 1 96 ? 3.545 -7.287 5.503 1.00 83.81 96 LYS A C 1
ATOM 765 O O . LYS A 1 96 ? 2.816 -8.248 5.728 1.00 83.81 96 LYS A O 1
ATOM 770 N N . ASN A 1 97 ? 3.186 -6.340 4.637 1.00 83.69 97 ASN A N 1
ATOM 771 C CA . ASN A 1 97 ? 1.918 -6.396 3.898 1.00 83.69 97 ASN A CA 1
ATOM 772 C C . ASN A 1 97 ? 1.835 -7.569 2.908 1.00 83.69 97 ASN A C 1
ATOM 774 O O . ASN A 1 97 ? 0.736 -8.044 2.621 1.00 83.69 97 ASN A O 1
ATOM 778 N N . PHE A 1 98 ? 2.980 -8.040 2.408 1.00 80.44 98 PHE A N 1
ATOM 779 C CA . PHE A 1 98 ? 3.073 -9.154 1.457 1.00 80.44 98 PHE A CA 1
ATOM 780 C C . PHE A 1 98 ? 3.307 -10.499 2.142 1.00 80.44 98 PHE A C 1
ATOM 782 O O . PHE A 1 98 ? 3.268 -11.542 1.491 1.00 80.44 98 PHE A O 1
ATOM 789 N N . GLU A 1 99 ? 3.554 -10.491 3.450 1.00 79.44 99 GLU A N 1
ATOM 790 C CA . GLU A 1 99 ? 3.739 -11.707 4.224 1.00 79.44 99 GLU A CA 1
ATOM 791 C C . GLU A 1 99 ? 2.417 -12.483 4.305 1.00 79.44 99 GLU A C 1
ATOM 793 O O . GLU A 1 99 ? 1.368 -11.916 4.630 1.00 79.44 99 GLU A O 1
ATOM 798 N N . GLY A 1 100 ? 2.474 -13.775 3.962 1.00 74.06 100 GLY A N 1
ATOM 799 C CA . GLY A 1 100 ? 1.317 -14.675 3.953 1.00 74.06 100 GLY A CA 1
ATOM 800 C C . GLY A 1 100 ? 0.377 -14.533 2.750 1.00 74.06 100 GLY A C 1
ATOM 801 O O . GLY A 1 100 ? -0.684 -15.153 2.757 1.00 74.06 100 GLY A O 1
ATOM 802 N N . LEU A 1 101 ? 0.732 -13.738 1.733 1.00 78.75 101 LEU A N 1
ATOM 803 C CA . LEU A 1 101 ? -0.028 -13.663 0.481 1.00 78.75 101 LEU A CA 1
ATOM 804 C C . LEU A 1 101 ? 0.457 -14.708 -0.525 1.00 78.75 101 LEU A C 1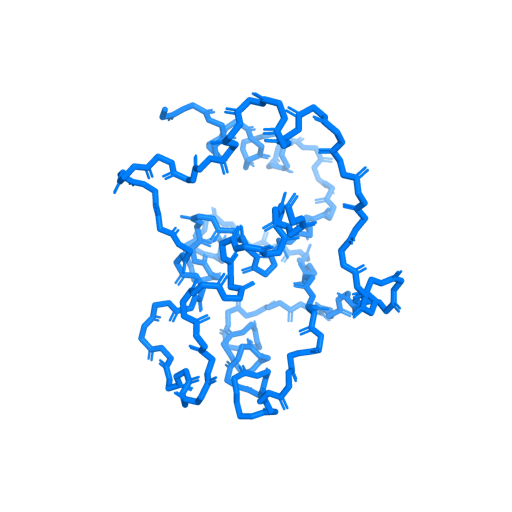
ATOM 806 O O . LEU A 1 101 ? 1.647 -15.021 -0.588 1.00 78.75 101 LEU A O 1
ATOM 810 N N . ASP A 1 102 ? -0.460 -15.196 -1.360 1.00 76.50 102 ASP A N 1
ATOM 811 C CA . ASP A 1 102 ? -0.078 -15.957 -2.548 1.00 76.50 102 ASP A CA 1
ATOM 812 C C . ASP A 1 102 ? 0.472 -14.985 -3.594 1.00 76.50 102 ASP A C 1
ATOM 814 O O . ASP A 1 102 ? -0.278 -14.304 -4.296 1.00 76.50 102 ASP A O 1
ATOM 818 N N . LEU A 1 103 ? 1.801 -14.876 -3.623 1.00 69.88 103 LEU A N 1
ATOM 819 C CA . LEU A 1 103 ? 2.536 -13.967 -4.498 1.00 69.88 103 LEU A CA 1
ATOM 820 C C . LEU A 1 103 ? 2.632 -14.477 -5.942 1.00 69.88 103 LEU A C 1
ATOM 822 O O . LEU A 1 103 ? 3.115 -13.736 -6.799 1.00 69.88 103 LEU A O 1
ATOM 826 N N . GLY A 1 104 ? 2.179 -15.703 -6.236 1.00 68.44 104 GLY A N 1
ATOM 827 C CA . GLY A 1 104 ? 2.188 -16.260 -7.587 1.00 68.44 104 GLY A CA 1
ATOM 828 C C . GLY A 1 104 ? 3.538 -16.087 -8.299 1.00 68.44 104 GLY A C 1
ATOM 829 O O . GLY A 1 104 ? 4.581 -16.509 -7.805 1.00 68.44 104 GLY A O 1
ATOM 830 N N . LYS A 1 105 ? 3.516 -15.432 -9.471 1.00 58.53 105 LYS A N 1
ATOM 831 C CA . LYS A 1 105 ? 4.704 -15.106 -10.295 1.00 58.53 105 LYS A CA 1
ATOM 832 C C . LYS A 1 105 ? 5.350 -13.754 -9.950 1.00 58.53 105 LYS A C 1
ATOM 834 O O . LYS A 1 105 ? 6.049 -13.178 -10.784 1.00 58.53 105 LYS A O 1
ATOM 839 N N . MET A 1 106 ? 5.078 -13.178 -8.781 1.00 60.62 106 MET A N 1
ATOM 840 C CA . MET A 1 106 ? 5.812 -11.995 -8.343 1.00 60.62 106 MET A CA 1
ATOM 841 C C . MET A 1 106 ? 7.179 -12.424 -7.829 1.00 60.62 106 MET A C 1
ATOM 843 O O . MET A 1 106 ? 7.313 -12.944 -6.721 1.00 60.62 106 MET A O 1
ATOM 847 N N . ASP A 1 107 ? 8.214 -12.160 -8.623 1.00 54.59 107 ASP A N 1
ATOM 848 C CA . ASP A 1 107 ? 9.578 -12.279 -8.135 1.00 54.59 107 ASP A CA 1
ATOM 849 C C . ASP A 1 107 ? 9.735 -11.363 -6.916 1.00 54.59 107 ASP A C 1
ATOM 851 O O . ASP A 1 107 ? 9.462 -10.161 -6.990 1.00 54.59 107 ASP A O 1
ATOM 855 N N . LYS A 1 108 ? 10.242 -11.900 -5.797 1.00 51.66 108 LYS A N 1
ATOM 856 C CA . LYS A 1 108 ? 10.665 -11.091 -4.632 1.00 51.66 108 LYS A CA 1
ATOM 857 C C . LYS A 1 108 ? 11.628 -9.969 -5.050 1.00 51.66 108 LYS A C 1
ATOM 859 O O . LYS A 1 108 ? 11.694 -8.917 -4.425 1.00 51.66 108 LYS A O 1
ATOM 864 N N . VAL A 1 109 ? 12.316 -10.190 -6.168 1.00 41.78 109 VAL A N 1
ATOM 865 C CA . VAL A 1 109 ? 13.174 -9.240 -6.860 1.00 41.78 109 VAL A CA 1
ATOM 866 C C . VAL A 1 109 ? 12.390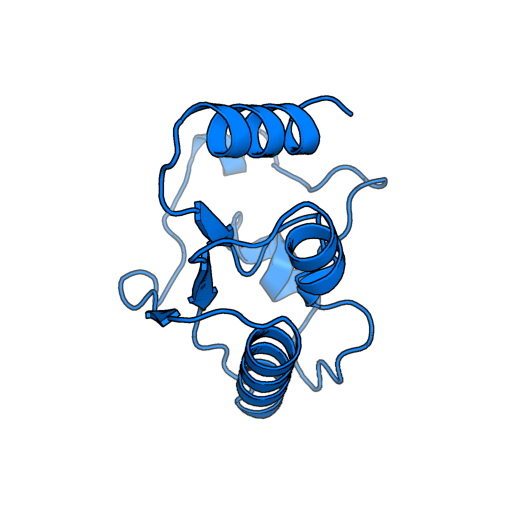 -8.060 -7.444 1.00 41.78 109 VAL A C 1
ATOM 868 O O . VAL A 1 109 ? 12.862 -6.952 -7.320 1.00 41.78 109 VAL A O 1
ATOM 871 N N . VAL A 1 110 ? 11.173 -8.185 -7.979 1.00 49.25 110 VAL A N 1
ATOM 872 C CA . VAL A 1 110 ? 10.394 -7.009 -8.445 1.00 49.25 110 VAL A CA 1
ATOM 873 C C . VAL A 1 110 ? 10.020 -6.076 -7.281 1.00 49.25 110 VAL A C 1
ATOM 875 O O . VAL A 1 110 ? 9.924 -4.865 -7.468 1.00 49.25 110 VAL A O 1
ATOM 878 N N . ILE A 1 111 ? 9.885 -6.622 -6.069 1.00 50.00 111 ILE A N 1
ATOM 879 C CA . ILE A 1 111 ? 9.608 -5.865 -4.837 1.00 50.00 111 ILE A CA 1
ATOM 880 C C . ILE A 1 111 ? 10.857 -5.093 -4.362 1.00 50.00 111 ILE A C 1
ATOM 882 O O . ILE A 1 111 ? 10.737 -4.011 -3.796 1.00 50.00 111 ILE A O 1
ATOM 886 N N . GLN A 1 112 ? 12.060 -5.615 -4.620 1.00 40.03 112 GLN A N 1
ATOM 887 C CA . GLN A 1 112 ? 13.330 -5.022 -4.174 1.00 40.03 112 GLN A CA 1
ATOM 888 C C . GLN A 1 112 ? 14.033 -4.190 -5.262 1.00 40.03 112 GLN A C 1
ATOM 890 O O . GLN A 1 112 ? 14.583 -3.124 -5.007 1.00 40.03 112 GLN A O 1
ATOM 895 N N . MET A 1 113 ? 13.974 -4.668 -6.496 1.00 36.84 113 MET A N 1
ATOM 896 C CA . MET A 1 113 ? 14.647 -4.159 -7.691 1.00 36.84 113 MET A CA 1
ATOM 897 C C . MET A 1 113 ? 13.823 -3.085 -8.392 1.00 36.84 113 MET A C 1
ATOM 899 O O . MET A 1 113 ? 14.290 -2.421 -9.303 1.00 36.84 113 MET A O 1
ATOM 903 N N . GLY A 1 114 ? 12.616 -2.817 -7.902 1.00 39.84 114 GLY A N 1
ATOM 904 C CA . GLY A 1 114 ? 11.921 -1.594 -8.233 1.00 39.84 114 GLY A CA 1
ATOM 905 C C . GLY A 1 114 ? 12.714 -0.311 -7.922 1.00 39.84 114 GLY A C 1
ATOM 906 O O . GLY A 1 114 ? 12.483 0.718 -8.533 1.00 39.84 114 GLY A O 1
ATOM 907 N N . LEU A 1 115 ? 13.701 -0.358 -7.031 1.00 41.06 115 LEU A N 1
ATOM 908 C CA . LEU A 1 115 ? 14.585 0.776 -6.736 1.00 41.06 115 LEU A CA 1
ATOM 909 C C . LEU A 1 115 ? 15.926 0.718 -7.487 1.00 41.06 115 LEU A C 1
ATOM 911 O O . LEU A 1 115 ? 16.768 1.586 -7.287 1.00 41.06 115 LEU A O 1
ATOM 915 N N . CYS A 1 116 ? 16.149 -0.293 -8.332 1.00 33.44 116 CYS A N 1
ATOM 916 C CA . CYS A 1 116 ? 17.453 -0.541 -8.940 1.00 33.44 116 CYS A CA 1
ATOM 917 C C . CYS A 1 116 ? 17.326 -1.430 -10.196 1.00 33.44 116 CYS A C 1
ATOM 919 O O . CYS A 1 116 ? 17.445 -2.644 -10.114 1.00 33.44 116 CYS A O 1
ATOM 921 N N . TRP A 1 117 ? 17.076 -0.858 -11.369 1.00 25.95 117 TRP A N 1
ATOM 922 C CA . TRP A 1 117 ? 17.471 -1.468 -12.652 1.00 25.95 117 TRP A CA 1
ATOM 923 C C . TRP A 1 117 ? 18.185 -0.330 -13.396 1.00 25.95 117 TRP A C 1
ATOM 925 O O . TRP A 1 117 ? 17.612 0.753 -13.488 1.00 25.95 117 TRP A O 1
ATOM 935 N N . THR A 1 118 ? 19.445 -0.406 -13.819 1.00 37.25 118 THR A N 1
ATOM 936 C CA . THR A 1 118 ? 20.297 -1.483 -14.354 1.00 37.25 118 THR A CA 1
ATOM 937 C C . THR A 1 118 ? 21.743 -1.199 -13.953 1.00 37.25 118 THR A C 1
ATOM 939 O O . THR A 1 118 ? 22.027 -0.016 -13.658 1.00 37.25 118 THR A O 1
#

Sequence (118 aa):
MQTCTCNFWCAILSSTKETLSSWATSSVEEVASTRPGIRSFQLYVYKDRNVVAQLVRRAERAGFKAIALTADTPRLGHREVDIKNRFTLPPFLTWKNFEGLDLGKMDKVVIQMGLCWT

Foldseek 3Di:
DPPPVVVLVVCVVPLDEEEAELQDLDALQNSLVPDDHAYEYEDEDDPDVQLVVLLVVRNVVSPHDYYHYDPPPPAADQDVVCAVVVDFDPPPGDSNHCPPGPCDPDDPCCVTCSHPDD

Organism: NCBI:txid362788

Radius of gyration: 14.99 Å; chains: 1; bounding box: 37×32×32 Å

InterPro domains:
  IPR000262 FMN-dependent dehydrogenase [PF01070] (19-99)
  IPR013785 Aldolase-type TIM barrel [G3DSA:3.20.20.70] (14-113)
  IPR037396 FMN hydroxy acid dehydrogenase domain [PS51349] (1-118)

Secondary structure (DSSP, 8-state):
--HHHHHHHHHHHHTPPEEE-TT-SS-HHHHHHH----EEEEEE--S-HHHHHHHHHHHHHTT--EEEEE-S-SS----HHHHHTT----TT---GGGTTS--TT--HHHHHHTT---